Protein AF-A0A2H6NL53-F1 (afdb_monomer)

Mean predicted aligned error: 16.29 Å

Solvent-accessible surface area (backbone atoms only — not comparable to full-atom values): 8010 Å² total; per-residue (Å²): 99,50,43,68,55,45,44,54,53,61,73,68,45,81,91,50,59,73,87,50,44,65,58,48,43,50,43,36,59,72,71,64,41,23,42,68,49,65,64,67,57,58,67,70,57,52,48,62,71,58,66,54,55,76,66,46,40,54,55,52,50,50,56,47,51,53,50,43,53,52,58,65,50,63,70,64,69,80,72,74,69,84,80,89,76,90,78,94,82,92,83,82,92,85,87,85,86,88,82,90,88,79,85,87,88,81,79,93,83,85,86,86,86,86,80,83,83,90,134

Foldseek 3Di:
DFLVVLLVVLVVQPPADPVCSVVLSVLSVVVRPTLVCLLDPDLVVVCVSSVDDPVSSVSSVVSSVVSNVVVVVVVVVVPPDDDDDDDDDDDDDDDDDDDDDDDDDDDDDDDDDDDDDDD

Secondary structure (DSSP, 8-state):
--HHHHHHHHHT-TT--TTTHHHHHHHHHHTT--HHHHHHS-HHHHHHHH---HHHHHHHHHHHHHHHHHHHHHTTSTT----------------------------------------

Radius of gyration: 29.14 Å; Cα contacts (8 Å, |Δi|>4): 58; chains: 1; bounding box: 53×36×93 Å

Structure (mmCIF, N/CA/C/O backbone):
data_AF-A0A2H6NL53-F1
#
_entry.id   AF-A0A2H6NL53-F1
#
loop_
_atom_site.group_PDB
_atom_site.id
_atom_site.type_symbol
_atom_site.label_atom_id
_atom_site.label_alt_id
_atom_site.label_comp_id
_atom_site.label_asym_id
_atom_site.label_entity_id
_atom_site.label_seq_id
_atom_site.pdbx_PDB_ins_code
_atom_site.Cartn_x
_atom_site.Cartn_y
_atom_site.Cartn_z
_atom_site.occupancy
_atom_site.B_iso_or_equiv
_atom_site.auth_seq_id
_atom_site.auth_comp_id
_atom_site.auth_asym_id
_atom_site.auth_atom_id
_atom_site.pdbx_PDB_model_num
ATOM 1 N N . MET A 1 1 ? 13.787 -3.843 -0.054 1.00 90.88 1 MET A N 1
ATOM 2 C CA . MET A 1 1 ? 12.918 -3.073 0.869 1.00 90.88 1 MET A CA 1
ATOM 3 C C . MET A 1 1 ? 12.382 -3.983 1.978 1.00 90.88 1 MET A C 1
ATOM 5 O O . MET A 1 1 ? 11.833 -5.035 1.666 1.00 90.88 1 MET A O 1
ATOM 9 N N . SER A 1 2 ? 12.566 -3.611 3.249 1.00 97.31 2 SER A N 1
ATOM 10 C CA . SER A 1 2 ? 12.115 -4.380 4.431 1.00 97.31 2 SER A CA 1
ATOM 11 C C . SER A 1 2 ? 10.631 -4.155 4.755 1.00 97.31 2 SER A C 1
ATOM 13 O O . SER A 1 2 ? 10.030 -3.227 4.224 1.00 97.31 2 SER A O 1
ATOM 15 N N . VAL A 1 3 ? 10.054 -4.955 5.661 1.00 97.94 3 VAL A N 1
ATOM 16 C CA . VAL A 1 3 ? 8.652 -4.812 6.121 1.00 97.94 3 VAL A CA 1
ATOM 17 C C . VAL A 1 3 ? 8.373 -3.415 6.694 1.00 97.94 3 VAL A C 1
ATOM 19 O O . VAL A 1 3 ? 7.385 -2.786 6.325 1.00 97.94 3 VAL A O 1
ATOM 22 N N . ASP A 1 4 ? 9.264 -2.878 7.536 1.00 97.62 4 ASP A N 1
ATOM 23 C CA . ASP A 1 4 ? 9.103 -1.513 8.065 1.00 97.62 4 ASP A CA 1
ATOM 24 C C . ASP A 1 4 ? 9.148 -0.455 6.956 1.00 97.62 4 ASP A C 1
ATOM 26 O O . ASP A 1 4 ? 8.337 0.462 6.944 1.00 97.62 4 ASP A O 1
ATOM 30 N N . ALA A 1 5 ? 10.007 -0.629 5.950 1.00 97.12 5 ALA A N 1
ATOM 31 C CA . ALA A 1 5 ? 10.055 0.285 4.811 1.00 97.12 5 ALA A CA 1
ATOM 32 C C . ALA A 1 5 ? 8.774 0.230 3.951 1.00 97.12 5 ALA A C 1
ATOM 34 O O . ALA A 1 5 ? 8.348 1.262 3.440 1.00 97.12 5 ALA A O 1
ATOM 35 N N . VAL A 1 6 ? 8.120 -0.936 3.835 1.00 97.31 6 VAL A N 1
ATOM 36 C CA . VAL A 1 6 ? 6.783 -1.048 3.214 1.00 97.31 6 VAL A CA 1
ATOM 37 C C . VAL A 1 6 ? 5.746 -0.276 4.029 1.00 97.31 6 VAL A C 1
ATOM 39 O O . VAL A 1 6 ? 4.927 0.445 3.464 1.00 97.31 6 VAL A O 1
ATOM 42 N N . CYS A 1 7 ? 5.794 -0.391 5.356 1.00 97.56 7 CYS A N 1
ATOM 43 C CA . CYS A 1 7 ? 4.908 0.344 6.250 1.00 97.56 7 CYS A CA 1
ATOM 44 C C . CYS A 1 7 ? 5.111 1.865 6.140 1.00 97.56 7 CYS A C 1
ATOM 46 O O . CYS A 1 7 ? 4.133 2.606 6.132 1.00 97.56 7 CYS A O 1
ATOM 48 N N . GLU A 1 8 ? 6.349 2.340 6.010 1.00 97.25 8 GLU A N 1
ATOM 49 C CA . GLU A 1 8 ? 6.624 3.760 5.761 1.00 97.25 8 GLU A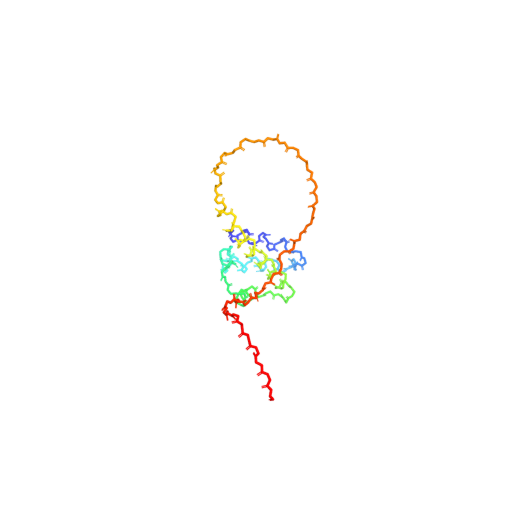 CA 1
ATOM 50 C C . GLU A 1 8 ? 6.102 4.210 4.393 1.00 97.25 8 GLU A C 1
ATOM 52 O O . GLU A 1 8 ? 5.503 5.277 4.281 1.00 97.25 8 GLU A O 1
ATOM 57 N N . LYS A 1 9 ? 6.250 3.380 3.354 1.00 95.94 9 LYS A N 1
ATOM 58 C CA . LYS A 1 9 ? 5.701 3.671 2.024 1.00 95.94 9 LYS A CA 1
ATOM 59 C C . LYS A 1 9 ? 4.180 3.742 2.017 1.00 95.94 9 LYS A C 1
ATOM 61 O O . LYS A 1 9 ? 3.635 4.630 1.376 1.00 95.94 9 LYS A O 1
ATOM 66 N N . LEU A 1 10 ? 3.504 2.875 2.768 1.00 97.00 10 LEU A N 1
ATOM 67 C CA . LEU A 1 10 ? 2.050 2.914 2.929 1.00 97.00 10 LEU A CA 1
ATOM 68 C C . LEU A 1 10 ? 1.566 4.272 3.465 1.00 97.00 10 LEU A C 1
ATOM 70 O O . LEU A 1 10 ? 0.573 4.797 2.978 1.00 97.00 10 LEU A O 1
ATOM 74 N N . LYS A 1 11 ? 2.295 4.866 4.420 1.00 96.31 11 LYS A N 1
ATOM 75 C CA . LYS A 1 11 ? 1.979 6.188 4.994 1.00 96.31 11 LYS A CA 1
ATOM 76 C C . LYS A 1 11 ? 2.162 7.343 4.007 1.00 96.31 11 LYS A C 1
ATOM 78 O O . LYS A 1 11 ? 1.628 8.421 4.236 1.00 96.31 11 LYS A O 1
ATOM 83 N N . GLN A 1 12 ? 2.950 7.136 2.953 1.00 96.50 12 GLN A N 1
ATOM 84 C CA . GLN A 1 12 ? 3.221 8.137 1.917 1.00 96.50 12 GLN A CA 1
ATOM 85 C C . GLN A 1 12 ? 2.161 8.138 0.807 1.00 96.50 12 GLN A C 1
ATOM 87 O O . GLN A 1 12 ? 2.231 8.978 -0.083 1.00 96.50 12 GLN A O 1
ATOM 92 N N . ILE A 1 13 ? 1.204 7.205 0.830 1.00 97.00 13 ILE A N 1
ATOM 93 C CA . ILE A 1 13 ? 0.151 7.121 -0.183 1.00 97.00 13 ILE A CA 1
AT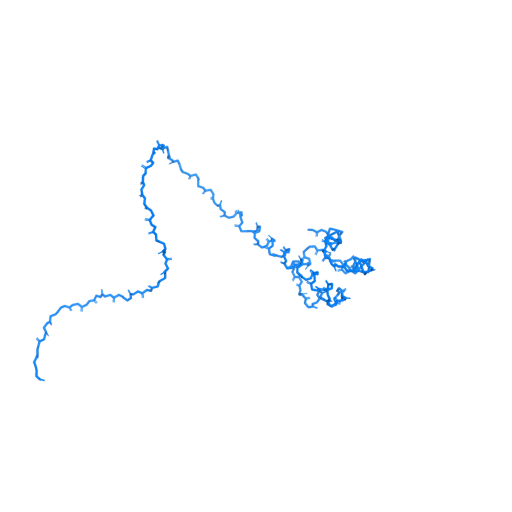OM 94 C C . ILE A 1 13 ? -0.876 8.226 0.062 1.00 97.00 13 ILE A C 1
ATOM 96 O O . ILE A 1 13 ? -1.582 8.233 1.071 1.00 97.00 13 ILE A O 1
ATOM 100 N N . GLU A 1 14 ? -0.966 9.159 -0.880 1.00 96.50 14 GLU A N 1
ATOM 101 C CA . GLU A 1 14 ? -1.920 10.263 -0.825 1.00 96.50 14 GLU A CA 1
ATOM 102 C C . GLU A 1 14 ? -3.364 9.757 -0.939 1.00 96.50 14 GLU A C 1
ATOM 104 O O . GLU A 1 14 ? -3.684 8.917 -1.778 1.00 96.50 14 GLU A O 1
ATOM 109 N N . GLY A 1 15 ? -4.248 10.284 -0.087 1.00 95.50 15 GLY A N 1
ATOM 110 C CA . GLY A 1 15 ? -5.673 9.933 -0.079 1.00 95.50 15 GLY A CA 1
ATOM 111 C C . GLY A 1 15 ? -6.031 8.639 0.660 1.00 95.50 15 GLY A C 1
ATOM 112 O O . GLY A 1 15 ? -7.211 8.303 0.712 1.00 95.50 15 GLY A O 1
ATOM 113 N N . LEU A 1 16 ? -5.053 7.936 1.242 1.00 96.75 16 LEU A N 1
ATOM 114 C CA . LEU A 1 16 ? -5.296 6.747 2.060 1.00 96.75 16 LEU A CA 1
ATOM 115 C C . LEU A 1 16 ? -5.916 7.122 3.416 1.00 96.75 16 LEU A C 1
ATOM 117 O O . LEU A 1 16 ? -5.520 8.110 4.042 1.00 96.75 16 LEU A O 1
ATOM 121 N N . ASP A 1 17 ? -6.878 6.327 3.887 1.00 95.69 17 ASP A N 1
ATOM 122 C CA . ASP A 1 17 ? -7.553 6.587 5.160 1.00 95.69 17 ASP A CA 1
ATOM 123 C C . ASP A 1 17 ? -6.609 6.416 6.367 1.00 95.69 17 ASP A C 1
ATOM 125 O O . ASP A 1 17 ? -6.173 5.314 6.721 1.00 95.69 17 ASP A O 1
ATOM 129 N N . GLN A 1 18 ? -6.334 7.530 7.047 1.00 94.50 18 GLN A N 1
ATOM 130 C CA . GLN A 1 18 ? -5.443 7.581 8.207 1.00 94.50 18 GLN A CA 1
ATOM 131 C C . GLN A 1 18 ? -5.986 6.819 9.421 1.00 94.50 18 GLN A C 1
ATOM 133 O O . GLN A 1 18 ? -5.204 6.371 10.260 1.00 94.50 18 GLN A O 1
ATOM 138 N N . THR A 1 19 ? -7.307 6.645 9.528 1.00 96.38 19 THR A N 1
ATOM 139 C CA . THR A 1 19 ? -7.918 5.872 10.621 1.00 96.38 19 THR A CA 1
ATOM 140 C C . THR A 1 19 ? -7.619 4.379 10.486 1.00 96.38 19 THR A C 1
ATOM 142 O O . THR A 1 19 ? -7.418 3.688 11.486 1.00 96.38 19 THR A O 1
ATOM 145 N N . MET A 1 20 ? -7.505 3.899 9.246 1.00 96.19 20 MET A N 1
ATOM 146 C CA . MET A 1 20 ? -7.251 2.497 8.914 1.00 96.19 20 MET A CA 1
ATOM 147 C C . MET A 1 20 ? -5.759 2.166 8.806 1.00 96.19 20 MET A C 1
ATOM 149 O O . MET A 1 20 ? -5.371 0.998 8.891 1.00 96.19 20 MET A O 1
ATOM 153 N N . LEU A 1 21 ? -4.902 3.182 8.676 1.00 95.50 21 LEU A N 1
ATOM 154 C CA . LEU A 1 21 ? -3.457 3.041 8.503 1.00 95.50 21 LEU A CA 1
ATOM 155 C C . LEU A 1 21 ? -2.819 2.095 9.536 1.00 95.50 21 LEU A C 1
ATOM 157 O O . LEU A 1 21 ? -2.046 1.213 9.167 1.00 95.50 21 LEU A O 1
ATOM 161 N N . GLY A 1 22 ? -3.183 2.219 10.818 1.00 97.00 22 GLY A N 1
ATOM 162 C CA . GLY A 1 22 ? -2.660 1.350 11.879 1.00 97.00 22 GLY A CA 1
ATOM 163 C C . GLY A 1 22 ? -2.995 -0.132 11.670 1.00 97.00 22 GLY A C 1
ATOM 164 O O . GLY A 1 22 ? -2.136 -0.997 11.861 1.00 97.00 22 GLY A O 1
ATOM 165 N N . GLN A 1 23 ? -4.214 -0.430 11.212 1.00 97.75 23 GLN A N 1
ATOM 166 C CA . GLN A 1 23 ? -4.653 -1.790 10.892 1.00 97.75 23 GLN A CA 1
ATOM 167 C C . GLN A 1 23 ? -3.917 -2.342 9.666 1.00 97.75 23 GLN A C 1
ATOM 169 O O . GLN A 1 23 ? -3.466 -3.492 9.673 1.00 97.75 23 GLN A O 1
ATOM 174 N N . TYR A 1 24 ? -3.751 -1.532 8.621 1.00 98.12 24 TYR A N 1
ATOM 175 C CA . TYR A 1 24 ? -3.033 -1.947 7.417 1.00 98.12 24 TYR A CA 1
ATOM 176 C C . TYR A 1 24 ? -1.546 -2.206 7.706 1.00 98.12 24 TYR A C 1
ATOM 178 O O . TYR A 1 24 ? -1.004 -3.233 7.295 1.00 98.12 24 TYR A O 1
ATOM 186 N N . SER A 1 25 ? -0.897 -1.349 8.500 1.00 97.88 25 SER A N 1
ATOM 187 C CA . SER A 1 25 ? 0.475 -1.558 8.978 1.00 97.88 25 SER A CA 1
ATOM 188 C C . SER A 1 25 ? 0.620 -2.841 9.800 1.00 97.88 25 SER A C 1
ATOM 190 O O . SER A 1 25 ? 1.591 -3.580 9.624 1.00 97.88 25 SER A O 1
ATOM 192 N N . ALA A 1 26 ? -0.342 -3.139 10.680 1.00 98.19 26 ALA A N 1
ATOM 193 C CA . ALA A 1 26 ? -0.351 -4.384 11.444 1.00 98.19 26 ALA A CA 1
ATOM 194 C C . ALA A 1 26 ? -0.486 -5.612 10.530 1.00 98.19 26 ALA A C 1
ATOM 196 O O . ALA A 1 26 ? 0.199 -6.609 10.745 1.00 98.19 26 ALA A O 1
ATOM 197 N N . THR A 1 27 ? -1.309 -5.518 9.483 1.00 98.19 27 THR A N 1
ATOM 198 C CA . THR A 1 27 ? -1.500 -6.583 8.486 1.00 98.19 27 THR A CA 1
ATOM 199 C C . THR A 1 27 ? -0.210 -6.861 7.716 1.00 98.19 27 THR A C 1
ATOM 201 O O . THR A 1 27 ? 0.240 -8.003 7.675 1.00 98.19 27 THR A O 1
ATOM 204 N N . ILE A 1 28 ? 0.465 -5.815 7.224 1.00 98.19 28 ILE A N 1
ATOM 205 C CA . ILE A 1 28 ? 1.776 -5.915 6.557 1.00 98.19 28 ILE A CA 1
ATOM 206 C C . ILE A 1 28 ? 2.806 -6.616 7.449 1.00 98.19 28 ILE A C 1
ATOM 208 O O . ILE A 1 28 ? 3.513 -7.517 6.992 1.00 98.19 28 ILE A O 1
ATOM 212 N N . LYS A 1 29 ? 2.873 -6.234 8.731 1.00 98.19 29 LYS A N 1
ATOM 213 C CA . LYS A 1 29 ? 3.800 -6.839 9.699 1.00 98.19 29 LYS A CA 1
ATOM 214 C C . LYS A 1 29 ? 3.449 -8.295 9.992 1.00 98.19 29 LYS A C 1
ATOM 216 O O . LYS A 1 29 ? 4.331 -9.147 9.970 1.00 98.19 29 LYS A O 1
ATOM 221 N N . LYS A 1 30 ? 2.168 -8.587 10.217 1.00 98.25 30 LYS A N 1
ATOM 222 C CA . LYS A 1 30 ? 1.667 -9.931 10.526 1.00 98.25 30 LYS A CA 1
ATOM 223 C C . LYS A 1 30 ? 1.881 -10.909 9.369 1.00 98.25 30 LY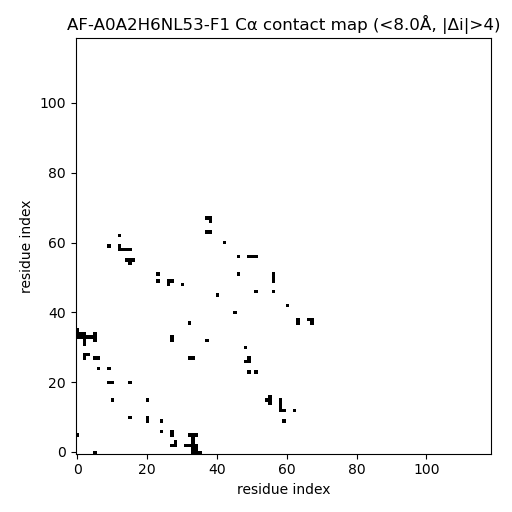S A C 1
ATOM 225 O O . LYS A 1 30 ? 2.318 -12.029 9.608 1.00 98.25 30 LYS A O 1
ATOM 230 N N . ALA A 1 31 ? 1.602 -10.486 8.139 1.00 97.81 31 ALA A N 1
ATOM 231 C CA . ALA A 1 31 ? 1.758 -11.301 6.936 1.00 97.81 31 ALA A CA 1
ATOM 232 C C . ALA A 1 31 ? 3.195 -11.290 6.372 1.00 97.81 31 ALA A C 1
ATOM 234 O O . ALA A 1 31 ? 3.460 -11.901 5.340 1.00 97.81 31 ALA A O 1
ATOM 235 N N . ASN A 1 32 ? 4.139 -10.614 7.044 1.00 98.06 32 ASN A N 1
ATOM 236 C CA . ASN A 1 32 ? 5.538 -10.486 6.624 1.00 98.06 32 ASN A CA 1
ATOM 237 C C . ASN A 1 32 ? 5.699 -9.952 5.183 1.00 98.06 32 ASN A C 1
ATOM 239 O O . ASN A 1 32 ? 6.520 -10.431 4.395 1.00 98.06 32 ASN A O 1
ATOM 243 N N . ILE A 1 33 ? 4.906 -8.937 4.832 1.00 98.12 33 ILE A N 1
ATOM 244 C CA . ILE A 1 33 ? 4.913 -8.331 3.500 1.00 98.12 33 ILE A CA 1
ATOM 245 C C . ILE A 1 33 ? 6.116 -7.385 3.395 1.00 98.12 33 ILE A C 1
ATOM 247 O O . ILE A 1 33 ? 6.115 -6.269 3.909 1.00 98.12 33 ILE A O 1
ATOM 251 N N . ASN A 1 34 ? 7.170 -7.846 2.724 1.00 97.50 34 ASN A N 1
ATOM 252 C CA . ASN A 1 34 ? 8.360 -7.061 2.390 1.00 97.50 34 ASN A CA 1
ATOM 253 C C . ASN A 1 34 ? 8.410 -6.753 0.881 1.00 97.50 34 ASN A C 1
ATOM 255 O O . ASN A 1 34 ? 7.568 -7.215 0.111 1.00 97.50 34 ASN A O 1
ATOM 259 N N . GLY A 1 35 ? 9.412 -5.99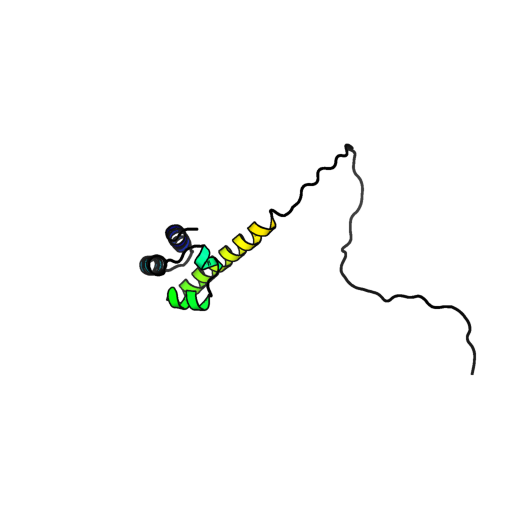2 0.431 1.00 96.12 35 GLY A N 1
ATOM 260 C CA . GLY A 1 35 ? 9.527 -5.606 -0.980 1.00 96.12 35 GLY A CA 1
ATOM 261 C C . GLY A 1 35 ? 9.622 -6.781 -1.949 1.00 96.12 35 GLY A C 1
ATOM 262 O O . GLY A 1 35 ? 9.032 -6.724 -3.019 1.00 96.12 35 GLY A O 1
ATOM 263 N N . ARG A 1 36 ? 10.279 -7.882 -1.560 1.00 95.94 36 ARG A N 1
ATOM 264 C CA . ARG A 1 36 ? 10.384 -9.071 -2.417 1.00 95.94 36 ARG A CA 1
ATOM 265 C C . ARG A 1 36 ? 9.030 -9.752 -2.597 1.00 95.94 36 ARG A C 1
ATOM 267 O O . ARG A 1 36 ? 8.704 -10.175 -3.701 1.00 95.94 36 ARG A O 1
ATOM 274 N N . VAL A 1 37 ? 8.242 -9.827 -1.522 1.00 97.50 37 VAL A N 1
ATOM 275 C CA . VAL A 1 37 ? 6.861 -10.324 -1.580 1.00 97.50 37 VAL A CA 1
ATOM 276 C C . VAL A 1 37 ? 6.036 -9.429 -2.499 1.00 97.50 37 VAL A C 1
ATOM 278 O O . VAL A 1 37 ? 5.409 -9.937 -3.421 1.00 97.50 37 VAL A O 1
ATOM 281 N N . LEU A 1 38 ? 6.097 -8.105 -2.320 1.00 97.12 38 LEU A N 1
ATOM 282 C CA . LEU A 1 38 ? 5.370 -7.162 -3.173 1.00 97.12 38 LEU A CA 1
ATOM 283 C C . LEU A 1 38 ? 5.783 -7.228 -4.642 1.00 97.12 38 LEU A C 1
ATOM 285 O O . LEU A 1 38 ? 4.924 -7.017 -5.488 1.00 97.12 38 LEU A O 1
ATOM 289 N N . ALA A 1 39 ? 7.037 -7.545 -4.960 1.00 95.88 39 ALA A N 1
ATOM 290 C CA . ALA A 1 39 ? 7.500 -7.684 -6.338 1.00 95.88 39 ALA A CA 1
ATOM 291 C C . ALA A 1 39 ? 6.939 -8.934 -7.044 1.00 95.88 39 ALA A C 1
ATOM 293 O O . ALA A 1 39 ? 6.729 -8.914 -8.254 1.00 95.88 39 ALA A O 1
ATOM 294 N N . GLN A 1 40 ? 6.680 -10.014 -6.298 1.00 95.62 40 GLN A N 1
ATOM 295 C CA . GLN A 1 40 ? 6.417 -11.345 -6.867 1.00 95.62 40 GLN A CA 1
ATOM 296 C C . GLN A 1 40 ? 4.998 -11.869 -6.622 1.00 95.62 40 GLN A C 1
ATOM 298 O O . GLN A 1 40 ? 4.547 -12.756 -7.342 1.00 95.62 40 GLN A O 1
ATOM 303 N N . CYS A 1 41 ? 4.289 -11.363 -5.610 1.00 97.25 41 CYS A N 1
ATOM 304 C CA . CYS A 1 41 ? 2.999 -11.920 -5.215 1.00 97.25 41 CYS A CA 1
ATOM 305 C C . CYS A 1 41 ? 1.902 -11.693 -6.264 1.00 97.25 41 CYS A C 1
ATOM 307 O O . CYS A 1 41 ? 1.920 -10.730 -7.044 1.00 97.25 41 CYS A O 1
ATOM 309 N N . ASN A 1 42 ? 0.893 -12.563 -6.244 1.00 97.88 42 ASN A N 1
ATOM 310 C CA . ASN A 1 42 ? -0.327 -12.339 -7.002 1.00 97.88 42 ASN A CA 1
ATOM 311 C C . ASN A 1 42 ? -1.113 -11.165 -6.383 1.00 97.88 42 ASN A C 1
ATOM 313 O O . ASN A 1 42 ? -1.319 -11.105 -5.170 1.00 97.88 42 ASN A O 1
ATOM 317 N N . ILE A 1 43 ? -1.564 -10.234 -7.226 1.00 97.38 43 ILE A N 1
ATOM 318 C CA . ILE A 1 43 ? -2.316 -9.047 -6.804 1.00 97.38 43 ILE A CA 1
ATOM 319 C C . ILE A 1 43 ? -3.656 -9.416 -6.147 1.00 97.38 43 ILE A C 1
ATOM 321 O O . ILE A 1 43 ? -4.056 -8.750 -5.196 1.00 97.38 43 ILE A O 1
ATOM 325 N N . ASP A 1 44 ? -4.332 -10.477 -6.590 1.00 97.31 44 ASP A N 1
ATOM 326 C CA . ASP A 1 44 ? -5.611 -10.904 -6.006 1.00 97.31 44 ASP A CA 1
ATOM 327 C C . ASP A 1 44 ? -5.438 -11.552 -4.626 1.00 97.31 44 ASP A C 1
ATOM 329 O O . ASP A 1 44 ? -6.294 -11.416 -3.749 1.00 97.31 44 ASP A O 1
ATOM 333 N N . GLU A 1 45 ? -4.311 -12.228 -4.397 1.00 97.88 45 GLU A N 1
ATOM 334 C CA . GLU A 1 45 ? -3.947 -12.731 -3.069 1.00 97.88 45 GLU A CA 1
ATOM 335 C C . GLU A 1 45 ? -3.583 -11.581 -2.138 1.00 97.88 45 GLU A C 1
ATOM 337 O O . GLU A 1 45 ? -4.115 -11.504 -1.033 1.00 97.88 45 GLU A O 1
ATOM 342 N N . LEU A 1 46 ? -2.776 -10.632 -2.622 1.00 98.12 46 LEU A N 1
ATOM 343 C CA . LEU A 1 46 ? -2.433 -9.426 -1.874 1.00 98.12 46 LEU A CA 1
ATOM 344 C C . LEU A 1 46 ? -3.684 -8.622 -1.494 1.00 98.12 46 LEU A C 1
ATOM 346 O O . LEU A 1 46 ? -3.771 -8.135 -0.371 1.00 98.12 46 LEU A O 1
ATOM 350 N N . LYS A 1 47 ? -4.674 -8.522 -2.390 1.00 97.75 47 LYS A N 1
ATOM 351 C CA . LYS A 1 47 ? -5.959 -7.867 -2.106 1.00 97.75 47 LYS A CA 1
ATOM 352 C C . LYS A 1 47 ? -6.672 -8.507 -0.926 1.00 97.75 47 LYS A C 1
ATOM 354 O O . LYS A 1 47 ? -7.141 -7.801 -0.035 1.00 97.75 47 LYS A O 1
ATOM 359 N N . ARG A 1 48 ? -6.775 -9.839 -0.948 1.00 97.62 48 ARG A N 1
ATOM 360 C CA . ARG A 1 48 ? -7.436 -10.608 0.111 1.00 97.62 48 ARG A CA 1
ATOM 361 C C . ARG A 1 48 ? -6.695 -10.478 1.434 1.00 97.62 48 ARG A C 1
ATOM 363 O O . ARG A 1 48 ? -7.346 -10.287 2.452 1.00 97.62 48 ARG A O 1
ATOM 370 N N . GLU A 1 49 ? -5.367 -10.535 1.405 1.00 98.06 49 GLU A N 1
ATOM 371 C CA . GLU A 1 49 ? -4.538 -10.420 2.605 1.00 98.06 49 GLU A CA 1
ATOM 372 C C . GLU A 1 49 ? -4.638 -9.022 3.229 1.00 98.06 49 GLU A C 1
ATOM 374 O O . GLU A 1 49 ? -4.836 -8.890 4.432 1.00 98.06 49 GLU A O 1
ATOM 379 N N . MET A 1 50 ? -4.559 -7.970 2.408 1.00 97.69 50 MET A N 1
ATOM 380 C CA . MET A 1 50 ? -4.609 -6.586 2.888 1.00 97.69 50 MET A CA 1
ATOM 381 C C . MET A 1 50 ? -5.990 -6.182 3.404 1.00 97.69 50 MET A C 1
ATOM 383 O O . MET A 1 50 ? -6.073 -5.326 4.284 1.00 97.69 50 MET A O 1
ATOM 387 N N . ASN A 1 51 ? -7.058 -6.774 2.855 1.00 96.19 51 ASN A N 1
ATOM 388 C CA . ASN A 1 51 ? -8.450 -6.540 3.252 1.00 96.19 51 ASN A CA 1
ATOM 389 C C . ASN A 1 51 ? -8.799 -5.044 3.418 1.00 96.19 51 ASN A C 1
ATOM 391 O O . ASN A 1 51 ? -9.433 -4.624 4.385 1.00 96.19 51 ASN A O 1
ATOM 395 N N . MET A 1 52 ? -8.309 -4.233 2.481 1.00 97.31 52 MET A N 1
ATOM 396 C CA . MET A 1 52 ? -8.507 -2.786 2.444 1.00 97.31 52 MET A CA 1
ATOM 397 C C . MET A 1 52 ? -9.894 -2.421 1.914 1.00 97.31 52 MET A C 1
ATOM 399 O O . MET A 1 52 ? -10.499 -3.168 1.138 1.00 97.31 52 MET A O 1
ATOM 403 N N . ASN A 1 53 ? -10.354 -1.216 2.255 1.00 96.38 53 ASN A N 1
ATOM 404 C CA . ASN A 1 53 ? -11.500 -0.607 1.586 1.00 96.38 53 ASN A CA 1
ATOM 405 C C . ASN A 1 53 ? -11.254 -0.507 0.076 1.00 96.38 53 ASN A C 1
ATOM 407 O O . ASN A 1 53 ? -10.113 -0.433 -0.379 1.00 96.38 53 ASN A O 1
ATOM 411 N N . PHE A 1 54 ? -12.327 -0.450 -0.716 1.00 97.62 54 PHE A N 1
ATOM 412 C CA . PHE A 1 54 ? -12.213 -0.393 -2.176 1.00 97.62 54 PHE A CA 1
ATOM 413 C C . PHE A 1 54 ? -11.290 0.744 -2.656 1.00 97.62 54 PHE A C 1
ATOM 415 O O . PHE A 1 54 ? -10.406 0.499 -3.473 1.00 97.62 54 PHE A O 1
ATOM 422 N N . GLY A 1 55 ? -11.453 1.957 -2.115 1.00 97.94 55 GLY A N 1
ATOM 423 C CA . GLY A 1 55 ? -10.615 3.112 -2.459 1.00 97.94 55 GLY A CA 1
ATOM 424 C C . GLY A 1 55 ? -9.148 2.919 -2.067 1.00 97.94 55 GLY A C 1
ATOM 425 O O . GLY A 1 55 ? -8.273 2.964 -2.931 1.00 97.94 55 GLY A O 1
ATOM 426 N N . ASP A 1 56 ? -8.889 2.617 -0.792 1.00 98.12 56 ASP A N 1
ATOM 427 C CA . ASP A 1 56 ? -7.533 2.391 -0.266 1.00 98.12 56 ASP A CA 1
ATOM 428 C C . ASP A 1 56 ? -6.797 1.283 -1.027 1.00 98.12 56 ASP A C 1
ATOM 430 O O . ASP A 1 56 ? -5.616 1.414 -1.341 1.00 98.12 56 ASP A O 1
ATOM 434 N N . TRP A 1 57 ? -7.506 0.206 -1.382 1.00 98.31 57 TRP A N 1
ATOM 435 C CA . TRP A 1 57 ? -6.945 -0.879 -2.177 1.00 98.31 57 TRP A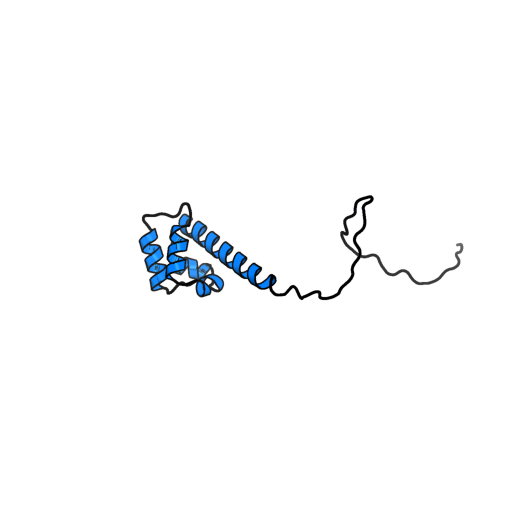 CA 1
ATOM 436 C C . TRP A 1 57 ? -6.474 -0.397 -3.548 1.00 98.31 57 TRP A C 1
ATOM 438 O O . TRP A 1 57 ? -5.404 -0.795 -4.000 1.00 98.31 57 TRP A O 1
ATOM 448 N N . HIS A 1 58 ? -7.255 0.444 -4.227 1.00 98.31 58 HIS A N 1
ATOM 449 C CA . HIS A 1 58 ? -6.864 0.976 -5.530 1.00 98.31 58 HIS A CA 1
ATOM 450 C C . HIS A 1 58 ? -5.616 1.862 -5.432 1.00 98.31 58 HIS A C 1
ATOM 452 O O . HIS A 1 58 ? -4.715 1.721 -6.262 1.00 98.31 58 HIS A O 1
ATOM 458 N N . LEU A 1 59 ? -5.525 2.700 -4.396 1.00 98.31 59 LEU A N 1
ATOM 459 C CA . LEU A 1 59 ? -4.346 3.530 -4.133 1.00 98.31 59 LEU A CA 1
ATOM 460 C C . LEU A 1 59 ? -3.112 2.669 -3.827 1.00 98.31 59 LEU A C 1
ATOM 462 O O . LEU A 1 59 ? -2.062 2.823 -4.453 1.00 98.31 59 LEU A O 1
ATOM 466 N N . PHE A 1 60 ? -3.256 1.696 -2.925 1.00 98.19 60 PHE A N 1
ATOM 467 C CA . PHE A 1 60 ? -2.184 0.772 -2.565 1.00 98.19 60 PHE A CA 1
ATOM 468 C C . PHE A 1 60 ? -1.727 -0.080 -3.752 1.00 98.19 60 PHE A C 1
ATOM 470 O O . PHE A 1 60 ? -0.529 -0.214 -3.998 1.00 98.19 60 PHE A O 1
ATOM 477 N N . ARG A 1 61 ? -2.668 -0.609 -4.542 1.00 98.00 61 ARG A N 1
ATOM 478 C CA . ARG A 1 61 ? -2.374 -1.372 -5.759 1.00 98.00 61 ARG A CA 1
ATOM 479 C C . ARG A 1 61 ? -1.568 -0.545 -6.755 1.00 98.00 61 ARG A C 1
ATOM 481 O O . ARG A 1 61 ? -0.617 -1.084 -7.313 1.00 98.00 61 ARG A O 1
ATOM 488 N N . SER A 1 62 ? -1.926 0.722 -6.975 1.00 97.50 62 SER A N 1
ATOM 489 C CA . SER A 1 62 ? -1.166 1.607 -7.868 1.00 97.50 62 SER A CA 1
ATOM 490 C C . SER A 1 62 ? 0.281 1.742 -7.394 1.00 97.50 62 SER A C 1
ATOM 492 O O . SER A 1 62 ? 1.197 1.430 -8.148 1.00 97.50 62 SER A O 1
ATOM 494 N N . ALA A 1 63 ? 0.486 2.060 -6.111 1.00 96.50 63 ALA A N 1
ATOM 495 C CA . ALA A 1 63 ? 1.821 2.196 -5.529 1.00 96.50 63 ALA A CA 1
ATOM 496 C C . ALA A 1 63 ? 2.667 0.909 -5.644 1.00 96.50 63 ALA A C 1
ATOM 498 O O . ALA A 1 63 ? 3.875 0.968 -5.879 1.00 96.50 63 ALA A O 1
ATOM 499 N N . VAL A 1 64 ? 2.045 -0.268 -5.504 1.00 97.06 64 VAL A N 1
ATOM 500 C CA . VAL A 1 64 ? 2.723 -1.565 -5.682 1.00 97.06 64 VAL A CA 1
ATOM 501 C C . VAL A 1 64 ? 3.120 -1.800 -7.143 1.00 97.06 64 VAL A C 1
ATOM 503 O O . VAL A 1 64 ? 4.219 -2.289 -7.402 1.00 97.06 64 VAL A O 1
ATOM 506 N N . LEU A 1 65 ? 2.256 -1.466 -8.105 1.00 96.00 65 LEU A N 1
ATOM 507 C CA . LEU A 1 65 ? 2.563 -1.628 -9.529 1.00 96.00 65 LEU A CA 1
ATOM 508 C C . LEU A 1 65 ? 3.671 -0.672 -9.986 1.00 96.00 65 LEU A C 1
ATOM 510 O O . LEU A 1 65 ? 4.575 -1.097 -10.705 1.00 96.00 65 LEU A O 1
ATOM 514 N N . ASP A 1 66 ? 3.660 0.572 -9.509 1.00 94.00 66 ASP A N 1
ATOM 515 C CA . ASP A 1 66 ? 4.711 1.550 -9.807 1.00 94.00 66 ASP A CA 1
ATOM 516 C C . ASP A 1 66 ? 6.078 1.078 -9.294 1.00 94.00 66 ASP A C 1
ATOM 518 O O . ASP A 1 66 ? 7.084 1.156 -10.000 1.00 94.00 66 ASP A O 1
ATOM 522 N N . MET A 1 67 ? 6.110 0.489 -8.096 1.00 92.06 67 MET A N 1
ATOM 523 C CA . MET A 1 67 ? 7.317 -0.107 -7.521 1.00 92.06 67 MET A CA 1
ATOM 524 C C . MET A 1 67 ? 7.862 -1.268 -8.365 1.00 92.06 67 MET A C 1
ATOM 526 O O . MET A 1 67 ? 9.064 -1.317 -8.627 1.00 92.06 67 MET A O 1
ATOM 530 N N . ARG A 1 68 ? 6.989 -2.174 -8.834 1.00 94.44 68 ARG A N 1
ATOM 531 C CA . ARG A 1 68 ? 7.379 -3.286 -9.724 1.00 94.44 68 ARG A CA 1
ATOM 532 C C . ARG A 1 68 ? 7.975 -2.775 -11.036 1.00 94.44 68 ARG A C 1
ATOM 534 O O . ARG A 1 68 ? 8.976 -3.309 -11.511 1.00 94.44 68 ARG A O 1
ATOM 541 N N . ASN A 1 69 ? 7.385 -1.724 -11.602 1.00 90.44 69 ASN A N 1
ATOM 542 C CA . ASN A 1 69 ? 7.859 -1.112 -12.842 1.00 90.44 69 ASN A CA 1
ATOM 543 C C . ASN A 1 69 ? 9.216 -0.413 -12.671 1.00 90.44 69 ASN A C 1
ATOM 545 O O . ASN A 1 69 ? 10.040 -0.455 -13.587 1.00 90.44 69 ASN A O 1
ATOM 549 N N . ALA A 1 70 ? 9.463 0.213 -11.517 1.00 84.31 70 ALA A N 1
ATOM 550 C CA . ALA A 1 70 ? 10.746 0.840 -11.205 1.00 84.31 70 ALA A CA 1
ATOM 551 C C . ALA A 1 70 ? 11.875 -0.199 -11.058 1.00 84.31 70 ALA A C 1
ATOM 553 O O . ALA A 1 70 ? 12.954 -0.017 -11.621 1.00 84.31 70 ALA A O 1
ATOM 554 N N . GLU A 1 71 ? 11.622 -1.324 -10.375 1.00 77.38 71 GLU A N 1
ATOM 555 C CA . GLU A 1 71 ? 12.599 -2.422 -10.279 1.00 77.38 71 GLU A CA 1
ATOM 556 C C . GLU A 1 71 ? 12.867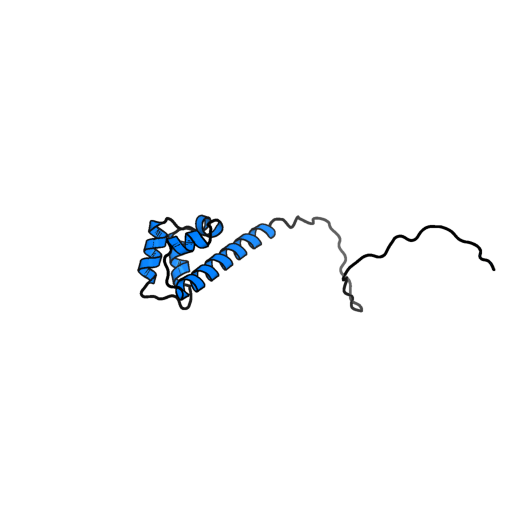 -3.086 -11.639 1.00 77.38 71 GLU A C 1
ATOM 558 O O . GLU A 1 71 ? 14.012 -3.413 -11.947 1.00 77.38 71 GLU A O 1
ATOM 563 N N . SER A 1 72 ? 11.846 -3.236 -12.491 1.00 72.38 72 SER A N 1
ATOM 564 C CA . SER A 1 72 ? 12.016 -3.826 -13.826 1.00 72.38 72 SER A CA 1
ATOM 565 C C . SER A 1 72 ? 12.847 -2.964 -14.786 1.00 72.38 72 SER A C 1
ATOM 567 O O . SER A 1 72 ? 13.403 -3.501 -15.742 1.00 72.38 72 SER A O 1
ATOM 569 N N . GLN A 1 73 ? 12.923 -1.648 -14.578 1.00 60.91 73 GLN A N 1
ATOM 570 C CA . GLN A 1 73 ? 13.750 -0.755 -15.400 1.00 60.91 73 GLN A C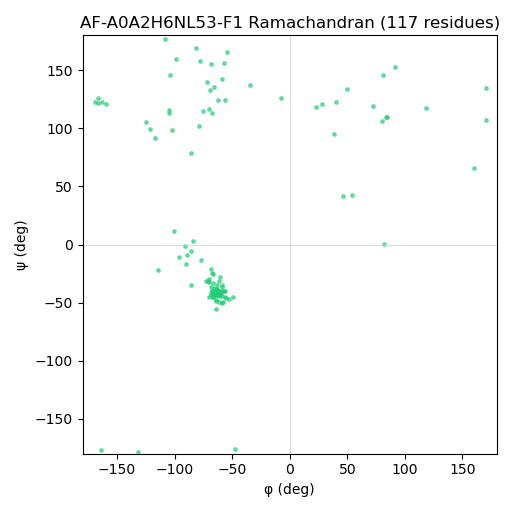A 1
ATOM 571 C C . GLN A 1 73 ? 15.195 -0.689 -14.895 1.00 60.91 73 GLN A C 1
ATOM 573 O O . GLN A 1 73 ? 16.120 -0.665 -15.705 1.00 60.91 73 GLN A O 1
ATOM 578 N N . ALA A 1 74 ? 15.404 -0.765 -13.577 1.00 58.12 74 ALA A N 1
ATOM 579 C CA . ALA A 1 74 ? 16.737 -0.753 -12.973 1.00 58.12 74 ALA A CA 1
ATOM 580 C C . ALA A 1 74 ? 17.624 -1.933 -13.425 1.00 58.12 74 ALA A C 1
ATOM 582 O O . ALA A 1 74 ? 18.842 -1.798 -13.485 1.00 58.12 74 ALA A O 1
ATOM 583 N N . VAL A 1 75 ? 17.032 -3.075 -13.795 1.00 55.00 75 VAL A N 1
ATOM 584 C CA . VAL A 1 75 ? 17.781 -4.245 -14.295 1.00 55.00 75 VAL A CA 1
ATOM 585 C C . VAL A 1 75 ? 18.258 -4.112 -15.749 1.00 55.00 75 VAL A C 1
ATOM 587 O O . VAL A 1 75 ? 19.085 -4.908 -16.182 1.00 55.00 75 VAL A O 1
ATOM 590 N N . HIS A 1 76 ? 17.765 -3.130 -16.514 1.00 49.06 76 HIS A N 1
ATOM 591 C CA . HIS A 1 76 ? 18.112 -2.963 -17.934 1.00 49.06 76 HIS A CA 1
ATOM 592 C C . HIS A 1 76 ? 19.251 -1.956 -18.180 1.00 49.06 76 HIS A C 1
ATOM 594 O O . HIS A 1 76 ? 19.769 -1.879 -19.294 1.00 49.06 76 HIS A O 1
ATOM 600 N N . GLU A 1 77 ? 19.661 -1.189 -17.165 1.00 47.44 77 GLU A N 1
ATOM 601 C CA . GLU A 1 77 ? 20.709 -0.167 -17.313 1.00 47.44 77 GLU A CA 1
ATOM 602 C C . GLU A 1 77 ? 22.141 -0.670 -17.061 1.00 47.44 77 GLU A C 1
ATOM 604 O O . GLU A 1 77 ? 23.082 0.034 -17.409 1.00 47.44 77 GLU A O 1
ATOM 609 N N . ASP A 1 78 ? 22.338 -1.900 -16.569 1.00 45.22 78 ASP A N 1
ATOM 610 C CA . ASP A 1 78 ? 23.686 -2.461 -16.329 1.00 45.22 78 ASP A CA 1
ATOM 611 C C . ASP A 1 78 ? 24.257 -3.246 -17.535 1.00 45.22 78 ASP A C 1
ATOM 613 O O . ASP A 1 78 ? 25.382 -3.729 -17.510 1.00 45.22 78 ASP A O 1
ATOM 617 N N . SER A 1 79 ? 23.505 -3.371 -18.639 1.00 44.06 79 SER A N 1
ATOM 618 C CA . SER A 1 79 ? 23.952 -4.082 -19.857 1.00 44.06 79 SER A CA 1
ATOM 619 C C . SER A 1 79 ? 24.453 -3.176 -20.986 1.00 44.06 79 SER A C 1
ATOM 621 O O . SER A 1 79 ? 24.692 -3.655 -22.095 1.00 44.06 79 SER A O 1
ATOM 623 N N . ARG A 1 80 ? 24.685 -1.878 -20.742 1.00 44.53 80 ARG A N 1
ATOM 624 C CA . ARG A 1 80 ? 25.429 -1.041 -21.700 1.00 44.53 80 ARG A CA 1
ATOM 625 C C . ARG A 1 80 ? 26.927 -1.167 -21.456 1.00 44.53 80 ARG A C 1
ATOM 627 O O . ARG A 1 80 ? 27.573 -0.322 -20.850 1.00 44.53 80 ARG A O 1
ATOM 634 N N . THR A 1 81 ? 27.427 -2.284 -21.969 1.00 39.56 81 THR A N 1
ATOM 635 C CA . THR A 1 81 ? 28.740 -2.471 -22.588 1.00 39.56 81 THR A CA 1
ATOM 636 C C . THR A 1 81 ? 29.540 -1.185 -22.803 1.00 39.56 81 THR A C 1
ATOM 638 O O . THR A 1 81 ? 29.098 -0.262 -23.491 1.00 39.56 81 THR A O 1
ATOM 641 N N . VAL A 1 82 ? 30.766 -1.205 -22.286 1.00 48.12 82 VAL A N 1
ATOM 642 C CA . VAL A 1 82 ? 31.906 -0.401 -22.731 1.00 48.12 82 VAL A CA 1
ATOM 643 C C . VAL A 1 82 ? 31.912 -0.172 -24.251 1.00 48.12 82 VAL A C 1
ATOM 645 O O . VAL A 1 82 ? 31.726 -1.113 -25.022 1.00 48.12 82 VAL A O 1
ATOM 648 N N . PRO A 1 83 ? 32.221 1.053 -24.695 1.00 42.34 83 PRO A N 1
ATOM 649 C CA . PRO A 1 83 ? 33.022 1.217 -25.892 1.00 42.34 83 PRO A CA 1
ATOM 650 C C . PRO A 1 83 ? 34.330 1.914 -25.506 1.00 42.34 83 PRO A C 1
ATOM 652 O O . PRO A 1 83 ? 34.433 3.138 -25.514 1.00 42.34 83 PRO A O 1
ATOM 655 N N . GLU A 1 84 ? 35.360 1.127 -25.187 1.00 47.84 84 GLU A N 1
ATOM 656 C CA . GLU A 1 84 ? 36.707 1.547 -25.566 1.00 47.84 84 GLU A CA 1
ATOM 657 C C . GLU A 1 84 ? 36.779 1.419 -27.084 1.00 47.84 84 GLU A C 1
ATOM 659 O O . GLU A 1 84 ? 36.615 0.318 -27.582 1.00 47.84 84 GLU A O 1
ATOM 664 N N . HIS A 1 85 ? 36.970 2.520 -27.808 1.00 45.91 85 HIS A N 1
ATOM 665 C CA . HIS A 1 85 ? 37.868 2.601 -28.963 1.00 45.91 85 HIS A CA 1
ATOM 666 C C . HIS A 1 85 ? 38.024 4.077 -29.363 1.00 45.91 85 HIS A C 1
ATOM 668 O O . HIS A 1 85 ? 37.065 4.802 -29.616 1.00 45.91 85 HIS A O 1
ATOM 674 N N . ALA A 1 86 ? 39.281 4.509 -29.366 1.00 45.31 86 ALA A N 1
ATOM 675 C CA . ALA A 1 86 ? 39.763 5.842 -29.674 1.00 45.31 86 ALA A CA 1
ATOM 676 C C . ALA A 1 86 ? 39.387 6.335 -31.082 1.00 45.31 86 ALA A C 1
ATOM 678 O O . ALA A 1 86 ? 39.531 5.584 -32.042 1.00 45.31 86 ALA A O 1
ATOM 679 N N . ASN A 1 87 ? 39.060 7.628 -31.218 1.00 37.12 87 ASN A N 1
ATOM 680 C CA . ASN A 1 87 ? 39.648 8.475 -32.262 1.00 37.12 87 ASN A CA 1
ATOM 681 C C . ASN A 1 87 ? 39.448 9.976 -31.965 1.00 37.12 87 ASN A C 1
ATOM 683 O O . ASN A 1 87 ? 38.331 10.466 -31.819 1.00 37.12 87 ASN A O 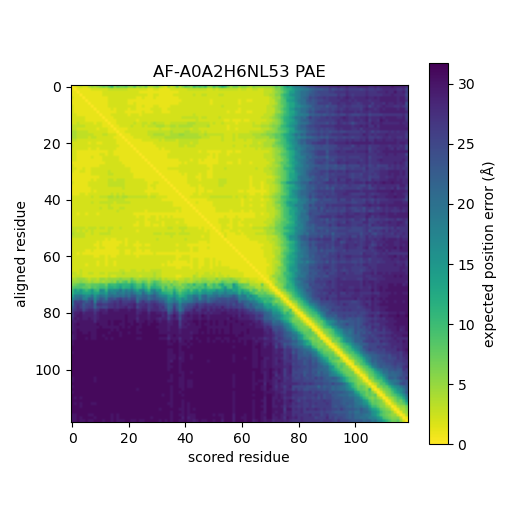1
ATOM 687 N N . THR A 1 88 ? 40.553 10.707 -31.902 1.00 46.03 88 THR A N 1
ATOM 688 C CA . THR A 1 88 ? 40.661 12.171 -31.974 1.00 46.03 88 THR A CA 1
ATOM 689 C C . THR A 1 88 ? 40.169 12.699 -33.322 1.00 46.03 88 THR A C 1
ATOM 691 O O . THR A 1 88 ? 40.785 12.286 -34.290 1.00 46.03 88 THR A O 1
ATOM 694 N N . ILE A 1 89 ? 39.192 13.629 -33.387 1.00 47.78 89 ILE A N 1
ATOM 695 C CA . ILE A 1 89 ? 39.122 14.828 -34.280 1.00 47.78 89 ILE A CA 1
ATOM 696 C C . ILE A 1 89 ? 38.008 15.784 -33.766 1.00 47.78 89 ILE A C 1
ATOM 698 O O . ILE A 1 89 ? 36.861 15.352 -33.665 1.00 47.78 89 ILE A O 1
ATOM 702 N N . PRO A 1 90 ? 38.272 17.084 -33.506 1.00 47.19 90 PRO A N 1
ATOM 703 C CA . PRO A 1 90 ? 37.236 18.106 -33.329 1.00 47.19 90 PRO A CA 1
ATOM 704 C C . PRO A 1 90 ? 37.128 19.022 -34.564 1.00 47.19 90 PRO A C 1
ATOM 706 O O . PRO A 1 90 ? 38.053 19.794 -34.807 1.00 47.19 90 PRO A O 1
ATOM 709 N N . HIS A 1 91 ? 36.022 19.001 -35.329 1.00 36.56 91 HIS A N 1
ATOM 710 C CA . HIS A 1 91 ? 35.708 20.123 -36.237 1.00 36.56 91 HIS A CA 1
ATOM 711 C C . HIS A 1 91 ? 34.272 20.154 -36.815 1.00 36.56 91 HIS A C 1
ATOM 713 O O . HIS A 1 91 ? 33.854 19.233 -37.505 1.00 36.56 91 HIS A O 1
ATOM 719 N N . ASN A 1 92 ? 33.593 21.271 -36.533 1.00 35.19 92 ASN A N 1
ATOM 720 C CA . ASN A 1 92 ? 32.590 22.065 -37.267 1.00 35.19 92 ASN A CA 1
ATOM 721 C C . ASN A 1 92 ? 31.445 21.449 -38.111 1.00 35.19 92 ASN A C 1
ATOM 723 O O . ASN A 1 92 ? 31.643 20.802 -39.130 1.00 35.19 92 ASN A O 1
ATOM 727 N N . GLU A 1 93 ? 30.229 21.847 -37.704 1.00 41.38 93 GLU A N 1
ATOM 728 C CA . GLU A 1 93 ? 29.113 22.442 -38.473 1.00 41.38 93 GLU A CA 1
ATOM 729 C C . GLU A 1 93 ? 28.946 22.134 -39.982 1.00 41.38 93 GLU A C 1
ATOM 731 O O . GLU A 1 93 ? 29.761 22.558 -40.792 1.00 41.38 93 GLU A O 1
ATOM 736 N N . LEU A 1 94 ? 27.794 21.560 -40.381 1.00 39.97 94 LEU A N 1
ATOM 737 C CA . LEU A 1 94 ? 26.761 22.186 -41.245 1.00 39.97 94 LEU A CA 1
ATOM 738 C C . LEU A 1 94 ? 25.679 21.161 -41.688 1.00 39.97 94 LEU A C 1
ATOM 740 O O . LEU A 1 94 ? 25.984 20.121 -42.257 1.00 39.97 94 LEU A O 1
ATOM 744 N N . THR A 1 95 ? 24.409 21.579 -41.588 1.00 39.31 95 THR A N 1
ATOM 745 C CA . THR A 1 95 ? 23.354 21.374 -42.614 1.00 39.31 95 THR A CA 1
ATOM 746 C C . THR A 1 95 ? 22.555 20.049 -42.692 1.00 39.31 95 THR A C 1
ATOM 748 O O . THR A 1 95 ? 22.976 19.060 -43.273 1.00 39.31 95 THR A O 1
ATOM 751 N N . ARG A 1 96 ? 21.270 20.198 -42.306 1.00 41.53 96 ARG A N 1
ATOM 752 C CA . ARG A 1 96 ? 20.017 19.585 -42.830 1.00 41.53 96 ARG A CA 1
ATOM 753 C C . ARG A 1 96 ? 19.560 18.186 -42.349 1.00 41.53 96 ARG A C 1
ATOM 755 O O . ARG A 1 96 ? 20.065 17.146 -42.736 1.00 41.53 96 ARG A O 1
ATOM 762 N N . ARG A 1 97 ? 18.466 18.254 -41.572 1.00 38.50 97 ARG A N 1
ATOM 763 C CA . ARG A 1 97 ? 17.403 17.273 -41.230 1.00 38.50 97 ARG A CA 1
ATOM 764 C C . ARG A 1 97 ? 16.807 16.520 -42.454 1.00 38.50 97 ARG A C 1
ATOM 766 O O . ARG A 1 97 ? 17.014 17.005 -43.564 1.00 38.50 97 ARG A O 1
ATOM 773 N N . PRO A 1 98 ? 15.775 15.653 -42.287 1.00 50.72 98 PRO A N 1
ATOM 774 C CA . PRO A 1 98 ? 15.561 14.470 -41.419 1.00 50.72 98 PRO A CA 1
ATOM 775 C C . PRO A 1 98 ? 15.006 13.267 -42.249 1.00 50.72 98 PRO A C 1
ATOM 777 O O . PRO A 1 98 ? 14.809 13.423 -43.447 1.00 50.72 98 PRO A O 1
ATOM 780 N N . THR A 1 99 ? 14.703 12.100 -41.650 1.00 35.28 99 THR A N 1
ATOM 781 C CA . THR A 1 99 ? 13.538 11.196 -41.948 1.00 35.28 99 THR A CA 1
ATOM 782 C C . THR A 1 99 ? 13.706 9.861 -41.200 1.00 35.28 99 THR A C 1
ATOM 784 O O . THR A 1 99 ? 14.700 9.167 -41.366 1.00 35.28 99 THR A O 1
ATOM 787 N N . LEU A 1 100 ? 12.917 9.617 -40.145 1.00 46.50 100 LEU A N 1
ATOM 788 C CA . LEU A 1 100 ? 11.769 8.689 -40.124 1.00 46.50 100 LEU A CA 1
ATOM 789 C C . LEU A 1 100 ? 12.004 7.395 -40.923 1.00 46.50 100 LEU A C 1
ATOM 791 O O . LEU A 1 100 ? 11.744 7.353 -42.120 1.00 46.50 100 LEU A O 1
ATOM 795 N N . ASN A 1 101 ? 12.434 6.334 -40.237 1.00 36.78 101 ASN A N 1
ATOM 796 C CA . ASN A 1 101 ? 12.396 4.979 -40.774 1.00 36.78 101 ASN A CA 1
ATOM 797 C C . ASN A 1 101 ? 11.200 4.254 -40.144 1.00 36.78 101 ASN A C 1
ATOM 799 O O . ASN A 1 101 ? 11.275 3.816 -38.998 1.00 36.78 101 ASN A O 1
ATOM 803 N N . ASN A 1 102 ? 10.094 4.202 -40.885 1.00 36.16 102 ASN A N 1
ATOM 804 C CA . ASN A 1 102 ? 8.903 3.436 -40.550 1.00 36.16 102 ASN A CA 1
ATOM 805 C C . ASN A 1 102 ? 8.633 2.442 -41.692 1.00 36.16 102 ASN A C 1
ATOM 807 O O . ASN A 1 102 ? 8.076 2.814 -42.715 1.00 36.16 102 ASN A O 1
ATOM 811 N N . GLU A 1 103 ? 9.046 1.195 -41.460 1.00 39.62 103 GLU A N 1
ATOM 812 C CA . GLU A 1 103 ? 8.276 -0.021 -41.763 1.00 39.62 103 GLU A CA 1
ATOM 813 C C . GLU A 1 103 ? 8.074 -0.504 -43.228 1.00 39.62 103 GLU A C 1
ATOM 815 O O . GLU A 1 103 ? 7.327 0.076 -44.009 1.00 39.62 103 GLU A O 1
ATOM 820 N N . LEU A 1 104 ? 8.594 -1.729 -43.455 1.00 50.31 104 LEU A N 1
ATOM 821 C CA . LEU A 1 104 ? 7.961 -2.906 -44.105 1.00 50.31 104 LEU A CA 1
ATOM 822 C C . LEU A 1 104 ? 8.105 -3.143 -45.639 1.00 50.31 104 LEU A C 1
ATOM 824 O O . LEU A 1 104 ? 8.412 -2.234 -46.403 1.00 50.31 104 LEU A O 1
ATOM 828 N N . PRO A 1 105 ? 8.021 -4.427 -46.078 1.00 49.34 105 PRO A N 1
ATOM 829 C CA . PRO A 1 105 ? 8.956 -5.048 -47.019 1.00 49.34 105 PRO A CA 1
ATOM 830 C C . PRO A 1 105 ? 8.381 -5.177 -48.430 1.00 49.34 105 PRO A C 1
ATOM 832 O O . PRO A 1 105 ? 7.201 -5.471 -48.599 1.00 49.34 105 PRO A O 1
ATOM 835 N N . HIS A 1 106 ? 9.221 -5.048 -49.456 1.00 42.62 106 HIS A N 1
ATOM 836 C CA . HIS A 1 106 ? 8.818 -5.315 -50.835 1.00 42.62 106 HIS A CA 1
ATOM 837 C C . HIS A 1 106 ? 9.746 -6.350 -51.486 1.00 42.62 106 HIS A C 1
ATOM 839 O O . HIS A 1 106 ? 10.900 -6.072 -51.791 1.00 42.62 106 HIS A O 1
ATOM 845 N N . THR A 1 107 ? 9.180 -7.555 -51.619 1.00 46.69 107 THR A N 1
ATOM 846 C CA . THR A 1 107 ? 9.296 -8.561 -52.687 1.00 46.69 107 THR A CA 1
ATOM 847 C C . THR A 1 107 ? 10.536 -8.522 -53.585 1.00 46.69 107 THR A C 1
ATOM 849 O O . THR A 1 107 ? 10.730 -7.600 -54.375 1.00 46.69 107 THR A O 1
ATOM 852 N N . GLU A 1 108 ? 11.303 -9.613 -53.538 1.00 42.34 108 GLU A N 1
ATOM 853 C CA . GLU A 1 108 ? 12.402 -9.922 -54.452 1.00 42.34 108 GLU A CA 1
ATOM 854 C C . GLU A 1 108 ? 11.946 -9.922 -55.925 1.00 42.34 108 GLU A C 1
ATOM 856 O O . GLU A 1 108 ? 11.032 -10.646 -56.321 1.00 42.34 108 GLU A O 1
ATOM 861 N N . LEU A 1 109 ? 12.618 -9.115 -56.749 1.00 47.03 109 LEU A N 1
ATOM 862 C CA . LEU A 1 109 ? 12.556 -9.142 -58.210 1.00 47.03 109 LEU A CA 1
ATOM 863 C C . LEU A 1 109 ? 13.843 -9.782 -58.732 1.00 47.03 109 LEU A C 1
ATOM 865 O O . LEU A 1 109 ? 14.911 -9.194 -58.585 1.00 47.03 109 LEU A O 1
ATOM 869 N N . THR A 1 110 ? 13.760 -10.937 -59.395 1.00 40.38 110 THR A N 1
ATOM 870 C CA . THR A 1 110 ? 14.770 -11.400 -60.367 1.00 40.38 110 THR A CA 1
ATOM 871 C C . THR A 1 110 ? 14.145 -12.451 -61.284 1.00 40.38 110 THR A C 1
ATOM 873 O O . THR A 1 110 ? 13.718 -13.496 -60.804 1.00 40.38 110 THR A O 1
ATOM 876 N N . GLY A 1 111 ? 14.122 -12.210 -62.603 1.00 39.94 111 GLY A N 1
ATOM 877 C CA . GLY A 1 111 ? 13.821 -13.288 -63.553 1.00 39.94 111 GLY A CA 1
ATOM 878 C C . GLY A 1 111 ? 13.357 -12.928 -64.968 1.00 39.94 111 GLY A C 1
ATOM 879 O O . GLY A 1 111 ? 12.272 -13.337 -65.349 1.00 39.94 111 GLY A O 1
ATOM 880 N N . LEU A 1 112 ? 14.240 -12.304 -65.756 1.00 48.41 112 LEU A N 1
ATOM 881 C CA . LEU A 1 112 ? 14.396 -12.446 -67.222 1.00 48.41 112 LEU A CA 1
ATOM 882 C C . LEU A 1 112 ? 13.483 -11.691 -68.227 1.00 48.41 112 LEU A C 1
ATOM 884 O O . LEU A 1 112 ? 12.299 -11.470 -67.984 1.00 48.41 112 LEU A O 1
ATOM 888 N N . PRO A 1 113 ? 14.062 -11.293 -69.389 1.00 48.56 113 PRO A N 1
ATOM 889 C CA . PRO A 1 113 ? 13.433 -10.442 -70.392 1.00 48.56 113 PRO A CA 1
ATOM 890 C C . PRO A 1 113 ? 12.838 -11.239 -71.563 1.00 48.56 113 PRO A C 1
ATOM 892 O O . PRO A 1 113 ? 13.321 -12.314 -71.910 1.00 48.56 113 PRO A O 1
ATOM 895 N N . GLY A 1 114 ? 11.908 -10.607 -72.281 1.00 48.16 114 GLY A N 1
ATOM 896 C CA . GLY A 1 114 ? 11.813 -10.788 -73.729 1.00 48.16 114 GLY A CA 1
ATOM 897 C C . GLY A 1 114 ? 10.513 -11.387 -74.263 1.00 48.16 114 GLY A C 1
ATOM 898 O O . GLY A 1 114 ? 10.227 -12.560 -74.079 1.00 48.16 114 GLY A O 1
ATOM 899 N N . GLN A 1 115 ? 9.849 -10.554 -75.069 1.00 38.47 115 GLN A N 1
ATOM 900 C CA . GLN A 1 115 ? 8.958 -10.882 -76.186 1.00 38.47 115 GLN A CA 1
ATOM 901 C C . GLN A 1 115 ? 7.498 -11.297 -75.916 1.00 38.47 115 GLN A C 1
ATOM 903 O O . GLN A 1 115 ? 7.165 -12.434 -75.609 1.00 38.47 115 GLN A O 1
ATOM 908 N N . ALA A 1 116 ? 6.617 -10.343 -76.238 1.00 42.56 116 ALA A N 1
ATOM 909 C CA . ALA A 1 116 ? 5.308 -10.549 -76.873 1.00 42.56 116 ALA A CA 1
ATOM 910 C C . ALA A 1 116 ? 5.476 -11.360 -78.200 1.00 42.56 116 ALA A C 1
ATOM 912 O O . ALA A 1 116 ? 6.603 -11.354 -78.715 1.00 42.56 116 ALA A O 1
ATOM 913 N N . PRO A 1 117 ? 4.430 -11.940 -78.857 1.00 52.06 117 PRO A N 1
ATOM 914 C CA . PRO A 1 117 ? 3.235 -11.152 -79.198 1.00 52.06 117 PRO A CA 1
ATOM 915 C C . PRO A 1 117 ? 1.910 -11.879 -79.602 1.00 52.06 117 PRO A C 1
ATOM 917 O O . PRO A 1 117 ? 1.835 -13.098 -79.633 1.00 52.06 117 PRO A O 1
ATOM 920 N N . TYR A 1 118 ? 0.912 -11.043 -79.950 1.00 41.38 118 TYR A N 1
ATOM 921 C CA . TYR A 1 118 ? -0.256 -11.196 -80.856 1.00 41.38 118 TYR A CA 1
ATOM 922 C C . TYR A 1 118 ? -1.197 -12.416 -80.765 1.00 41.38 118 TYR A C 1
ATOM 924 O O . TYR A 1 118 ? -0.765 -13.559 -80.868 1.00 41.38 118 TYR A O 1
ATOM 932 N N . GLY A 1 119 ? -2.509 -12.132 -80.795 1.00 41.88 119 GLY A N 1
ATOM 933 C CA . GLY A 1 119 ? -3.559 -13.073 -81.213 1.00 41.88 119 GLY A CA 1
ATOM 934 C C . GLY A 1 119 ? -4.855 -12.922 -80.448 1.00 41.88 119 GLY A C 1
ATOM 935 O O . GLY A 1 119 ? -5.020 -13.690 -79.481 1.00 41.88 11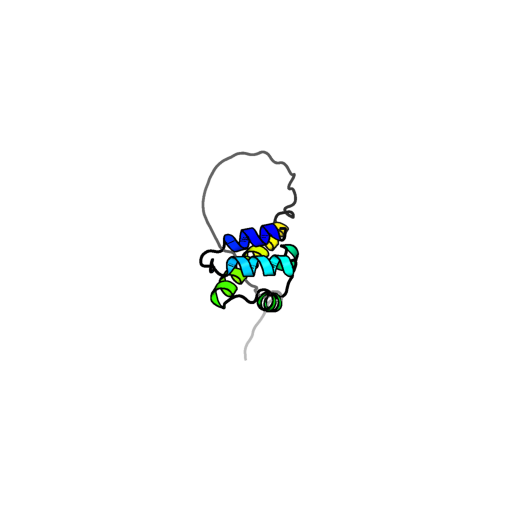9 GLY A O 1
#

Sequence (119 aa):
MSVDAVCEKLKQIEGLDQTMLGQYSATIKKANINGRVLAQCNIDELKREMNMNFGDWHLFRSAVLDMRNAESQAVHEDSRTVPEHANTIPHNELTRRPTLNNELPHTELTGLPGQAPYG

Organism: NCBI:txid3147026

pLDDT: mean 75.69, std 25.7, range [35.19, 98.31]

InterPro domains:
  IPR013761 Sterile alpha motif/pointed domain superfamily [G3DSA:1.10.150.50] (1-78)
  IPR013761 Sterile alpha motif/pointed domain superfamily [SSF47769] (2-69)
  IPR052771 Neurotrophin-activated signaling adaptor [PTHR24116] (1-89)
  IPR057092 Kinase D-interacting substrate of 220 kDa-like, SAM domain [PF23307] (1-81)

Nearest PDB structures (foldseek):
  8bw8-assembly3_F  TM=7.327E-01  e=2.520E-01  Drosophila melanogaster
  1p59-assembly1_A  TM=5.806E-01  e=1.093E+00  Geobacillus stearothermophilus
  7rdt-assembly1_A  TM=5.675E-01  e=1.395E+00  Homo sapiens
  1orp-assembly1_A  TM=5.492E-01  e=2.419E+00  Geobacillus stearothermophilus